Protein AF-A0A3M1PU20-F1 (afdb_monomer_lite)

Sequence (168 aa):
MVVRGDVLVRLEIEQDGRSETLAEAELHGPSTFRFWQRAEPRRATLRARAARGEPDWLAEGTARVRLVAERPAGLLRGSPVVELVREYPVRFRPPRLEVLSATRVVRQGGAGAARLRVDDQAVAVGVRAGEEMFAAWRAPEGADDERVVVWGVPWTLRDAAQVVAFAA

Structure (mmCIF, N/CA/C/O backbone):
data_AF-A0A3M1PU20-F1
#
_entry.id   AF-A0A3M1PU20-F1
#
loop_
_atom_site.group_PDB
_atom_site.id
_atom_site.type_symbol
_atom_site.label_atom_id
_atom_site.label_alt_id
_atom_site.label_comp_id
_atom_site.label_asym_id
_atom_site.label_entity_id
_atom_site.label_seq_id
_atom_site.pdbx_PDB_ins_code
_atom_site.Cartn_x
_atom_site.Cartn_y
_atom_site.Cartn_z
_atom_site.occupancy
_atom_site.B_iso_or_equiv
_atom_site.auth_seq_id
_atom_site.auth_comp_id
_atom_site.auth_asym_id
_atom_site.auth_atom_id
_atom_site.pdbx_PDB_model_num
ATOM 1 N N . MET A 1 1 ? 3.405 15.351 25.869 1.00 36.81 1 MET A N 1
ATOM 2 C CA . MET A 1 1 ? 2.375 15.298 26.927 1.00 36.81 1 MET A CA 1
ATOM 3 C C . MET A 1 1 ? 2.775 14.214 27.916 1.00 36.81 1 MET A C 1
ATOM 5 O O . MET A 1 1 ? 2.995 13.091 27.487 1.00 36.81 1 MET A O 1
ATOM 9 N N . VAL A 1 2 ? 2.977 14.548 29.192 1.00 36.19 2 VAL A N 1
ATOM 10 C CA . VAL A 1 2 ? 3.333 13.573 30.239 1.00 36.19 2 VAL A CA 1
ATOM 11 C C . VAL A 1 2 ? 2.051 13.210 30.978 1.00 36.19 2 VAL A C 1
ATOM 13 O O . VAL A 1 2 ? 1.415 14.088 31.559 1.00 36.19 2 VAL A O 1
ATOM 16 N N . VAL A 1 3 ? 1.648 11.943 30.916 1.00 40.88 3 VAL A N 1
ATOM 17 C CA . VAL A 1 3 ? 0.355 11.478 31.439 1.00 40.88 3 VAL A CA 1
ATOM 18 C C . VAL A 1 3 ? 0.563 10.717 32.756 1.00 40.88 3 VAL A C 1
ATOM 20 O O . VAL A 1 3 ? 1.497 9.928 32.875 1.00 40.88 3 VAL A O 1
ATOM 23 N N . ARG A 1 4 ? -0.273 10.992 33.771 1.00 46.66 4 ARG A N 1
ATOM 24 C CA . ARG A 1 4 ? -0.282 10.318 35.088 1.00 46.66 4 ARG A CA 1
ATOM 25 C C . ARG A 1 4 ? -1.569 9.489 35.238 1.00 46.66 4 ARG A C 1
ATOM 27 O O . ARG A 1 4 ? -2.650 10.056 35.094 1.00 46.66 4 ARG A O 1
ATOM 34 N N . GLY A 1 5 ? -1.454 8.213 35.615 1.00 60.44 5 GLY A N 1
ATOM 35 C CA . GLY A 1 5 ? -2.570 7.255 35.737 1.00 60.44 5 GLY A CA 1
ATOM 36 C C . GLY A 1 5 ? -2.703 6.323 34.527 1.00 60.44 5 GLY A C 1
ATOM 37 O O . GLY A 1 5 ? -2.013 6.539 33.531 1.00 60.44 5 GLY A O 1
ATOM 38 N N . ASP A 1 6 ? -3.552 5.301 34.648 1.00 69.12 6 ASP A N 1
ATOM 39 C CA . ASP A 1 6 ? -3.809 4.342 33.569 1.00 69.12 6 ASP A CA 1
ATOM 40 C C . ASP A 1 6 ? -4.586 5.022 32.432 1.00 69.12 6 ASP A C 1
ATOM 42 O O . ASP A 1 6 ? -5.459 5.859 32.679 1.00 69.12 6 ASP A O 1
ATOM 46 N N . VAL A 1 7 ? -4.224 4.722 31.187 1.00 78.00 7 VAL A N 1
ATOM 47 C CA . VAL A 1 7 ? -4.855 5.256 29.973 1.00 78.00 7 VAL A CA 1
ATOM 48 C C . VAL A 1 7 ? -5.184 4.093 29.058 1.00 78.00 7 VAL A C 1
ATOM 50 O O . VAL A 1 7 ? -4.301 3.302 28.726 1.00 78.00 7 VAL A O 1
ATOM 53 N N . LEU A 1 8 ? -6.433 4.026 28.623 1.00 82.12 8 LEU A N 1
ATOM 54 C CA . LEU A 1 8 ? -6.892 3.065 27.640 1.00 82.12 8 LEU A CA 1
ATOM 55 C C . LEU A 1 8 ? -6.768 3.694 26.258 1.00 82.12 8 LEU A C 1
ATOM 57 O O . LEU A 1 8 ? -7.295 4.777 26.019 1.00 82.12 8 LEU A O 1
ATOM 61 N N . VAL A 1 9 ? -6.030 3.055 25.360 1.00 85.56 9 VAL A N 1
ATOM 62 C CA . VAL A 1 9 ? -5.853 3.528 23.988 1.00 85.56 9 VAL A CA 1
ATOM 63 C C . VAL A 1 9 ? -6.487 2.517 23.048 1.00 85.56 9 VAL A C 1
ATOM 65 O O . VAL A 1 9 ? -6.034 1.377 22.980 1.00 85.56 9 VAL A O 1
ATOM 68 N N . ARG A 1 10 ? -7.509 2.945 22.310 1.00 88.75 10 ARG A N 1
ATOM 69 C CA . ARG A 1 10 ? -8.217 2.161 21.298 1.00 88.75 10 ARG A CA 1
ATOM 70 C C . ARG A 1 10 ? -7.875 2.662 19.907 1.00 88.75 10 ARG A C 1
ATOM 72 O O . ARG A 1 10 ? -7.758 3.864 19.673 1.00 88.75 10 ARG A O 1
ATOM 79 N N . LEU A 1 11 ? -7.696 1.725 18.991 1.00 90.56 11 LEU A N 1
ATOM 80 C CA . LEU A 1 11 ? -7.559 1.969 17.568 1.00 90.56 11 LEU A CA 1
ATOM 81 C C . LEU A 1 11 ? -8.827 1.464 16.890 1.00 90.56 11 LEU A C 1
ATOM 83 O O . LEU A 1 11 ? -9.062 0.260 16.848 1.00 90.56 11 LEU A O 1
ATOM 87 N N . GLU A 1 12 ? -9.618 2.382 16.364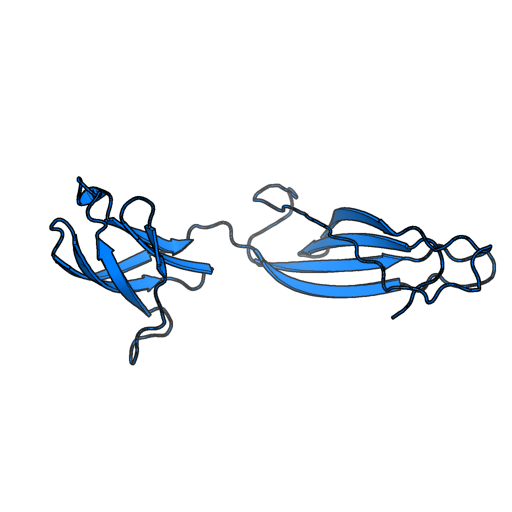 1.00 91.56 12 GLU A N 1
ATOM 88 C CA . GLU A 1 12 ? -10.898 2.118 15.722 1.00 91.56 12 GLU A CA 1
ATOM 89 C C . GLU A 1 12 ? -10.805 2.408 14.223 1.00 91.56 12 GLU A C 1
ATOM 91 O O . GLU A 1 12 ? -10.066 3.297 13.789 1.00 91.56 12 GLU A O 1
ATOM 96 N N . ILE A 1 13 ? -11.551 1.653 13.425 1.00 91.69 13 ILE A N 1
ATOM 97 C CA . ILE A 1 13 ? -11.796 1.951 12.016 1.00 91.69 13 ILE A CA 1
ATOM 98 C C . ILE A 1 13 ? -13.260 2.318 11.842 1.00 91.69 13 ILE A C 1
ATOM 100 O O . ILE A 1 13 ? -14.128 1.644 12.382 1.00 91.69 13 ILE A O 1
ATOM 104 N N . GLU A 1 14 ? -13.525 3.375 11.083 1.00 93.19 14 GLU A N 1
ATOM 105 C CA . GLU A 1 14 ? -14.855 3.890 10.799 1.00 93.19 14 GLU A CA 1
ATOM 106 C C . GLU A 1 14 ? -15.039 4.095 9.289 1.00 93.19 14 GLU A C 1
ATOM 108 O O . GLU A 1 14 ? -14.204 4.717 8.628 1.00 93.19 14 GLU A O 1
ATOM 113 N N . GLN A 1 15 ? -16.146 3.604 8.737 1.00 92.69 15 GLN A N 1
ATOM 114 C CA . GLN A 1 15 ? -16.570 3.873 7.359 1.00 92.69 15 GLN A CA 1
ATOM 115 C C . GLN A 1 15 ? -18.095 3.878 7.299 1.00 92.69 15 GLN A C 1
ATOM 117 O O . GLN A 1 15 ? -18.745 3.041 7.922 1.00 92.69 15 GLN A O 1
ATOM 122 N N . ASP A 1 16 ? -18.673 4.830 6.566 1.00 89.50 16 ASP A N 1
ATOM 123 C CA . ASP A 1 16 ? -20.124 4.933 6.350 1.00 89.50 16 ASP A CA 1
ATOM 124 C C . ASP A 1 16 ? -20.963 4.851 7.646 1.00 89.50 16 ASP A C 1
ATOM 126 O O . ASP A 1 16 ? -22.049 4.272 7.683 1.00 89.50 16 ASP A O 1
ATOM 130 N N . GLY A 1 17 ? -20.444 5.424 8.740 1.00 87.62 17 GLY A N 1
ATOM 131 C CA . GLY A 1 17 ? -21.098 5.451 10.053 1.00 87.62 17 GLY A CA 1
ATOM 132 C C . GLY A 1 17 ? -21.023 4.145 10.854 1.00 87.62 17 GLY A C 1
ATOM 133 O O . GLY A 1 17 ? -21.579 4.081 11.950 1.00 87.62 17 GLY A O 1
ATOM 134 N N . ARG A 1 18 ? -20.341 3.112 10.348 1.00 90.12 18 ARG A N 1
ATOM 135 C CA . ARG A 1 18 ? -19.995 1.895 11.099 1.00 90.12 18 ARG A CA 1
ATOM 136 C C . ARG A 1 18 ? -18.603 2.056 11.693 1.00 90.12 18 ARG A C 1
ATOM 138 O O . ARG A 1 18 ? -17.732 2.589 11.015 1.00 90.12 18 ARG A O 1
ATOM 145 N N . SER A 1 19 ? -18.407 1.616 12.937 1.00 89.00 19 SER A N 1
ATOM 146 C CA . SER A 1 19 ? -17.114 1.661 13.630 1.00 89.00 19 SER A CA 1
ATOM 147 C C . SER A 1 19 ? -16.821 0.333 14.323 1.00 89.00 19 SER A C 1
ATOM 149 O O . SER A 1 19 ? -17.737 -0.296 14.856 1.00 89.00 19 SER A O 1
ATOM 151 N N . GLU A 1 20 ? -15.555 -0.079 14.325 1.00 91.31 20 GLU A N 1
ATOM 152 C CA . GLU A 1 20 ? -15.074 -1.263 15.037 1.00 91.31 20 GLU A CA 1
ATOM 153 C C . GLU A 1 20 ? -13.674 -1.039 15.618 1.00 91.31 20 GLU A C 1
ATOM 155 O O . GLU A 1 20 ? -12.799 -0.447 14.980 1.00 91.31 20 GLU A O 1
ATOM 160 N N . THR A 1 21 ? -13.450 -1.542 16.833 1.00 90.94 21 THR A N 1
ATOM 161 C CA . THR A 1 21 ? -12.148 -1.492 17.505 1.00 90.94 21 THR A CA 1
ATOM 162 C C . THR A 1 21 ? -11.241 -2.592 16.973 1.00 90.94 21 THR A C 1
ATOM 164 O O . THR A 1 21 ? -11.463 -3.771 17.229 1.00 90.94 21 THR A O 1
ATOM 167 N N . LEU A 1 22 ? -10.172 -2.206 16.281 1.00 88.25 22 LEU A N 1
ATOM 168 C CA . LEU A 1 22 ? -9.196 -3.137 15.721 1.00 88.25 22 LEU A CA 1
ATOM 169 C C . LEU A 1 22 ? -8.109 -3.551 16.719 1.00 88.25 22 LEU A C 1
ATOM 171 O O . LEU A 1 22 ? -7.533 -4.630 16.596 1.00 88.25 22 LEU A O 1
ATOM 175 N N . ALA A 1 23 ? -7.757 -2.672 17.658 1.00 87.62 23 ALA A N 1
ATOM 176 C CA . ALA A 1 23 ? -6.757 -2.961 18.682 1.00 87.62 23 ALA A CA 1
ATOM 177 C C . ALA A 1 23 ? -6.945 -2.073 19.914 1.00 87.62 23 ALA A C 1
ATOM 179 O O . ALA A 1 23 ? -7.395 -0.933 19.814 1.00 87.62 23 ALA A O 1
ATOM 180 N N . GLU A 1 24 ? -6.518 -2.573 21.068 1.00 88.81 24 GLU A N 1
ATOM 181 C CA . GLU A 1 24 ? -6.597 -1.869 22.345 1.00 88.81 24 GLU A CA 1
ATOM 182 C C . GLU A 1 24 ? -5.313 -2.087 23.153 1.00 88.81 24 GLU A C 1
ATOM 184 O O . GLU A 1 24 ? -4.669 -3.135 23.061 1.00 88.81 24 GLU A O 1
ATOM 189 N N . ALA A 1 25 ? -4.901 -1.072 23.911 1.00 85.31 25 ALA A N 1
ATOM 190 C CA . ALA A 1 25 ? -3.752 -1.144 24.801 1.00 85.31 25 ALA A CA 1
ATOM 191 C C . ALA A 1 25 ? -3.983 -0.328 26.071 1.00 85.31 25 ALA A C 1
ATOM 193 O O . ALA A 1 25 ? -4.387 0.834 26.023 1.00 85.31 25 ALA A O 1
ATOM 194 N N . GLU A 1 26 ? -3.617 -0.917 27.206 1.00 81.38 26 GLU A N 1
ATOM 195 C CA . GLU A 1 26 ? -3.611 -0.249 28.502 1.00 81.38 26 GLU A CA 1
ATOM 196 C C . GLU A 1 26 ? -2.212 0.262 28.842 1.00 81.38 26 GLU A C 1
ATOM 198 O O . GLU A 1 26 ? -1.258 -0.485 29.089 1.00 81.38 26 GLU A O 1
ATOM 203 N N . LEU A 1 27 ? -2.082 1.581 28.883 1.00 75.88 27 LEU A N 1
ATOM 204 C CA . LEU A 1 27 ? -0.888 2.253 29.360 1.00 75.88 27 LEU A CA 1
ATOM 205 C C . LEU A 1 27 ? -1.011 2.480 30.857 1.00 75.88 27 LEU A C 1
ATOM 207 O O . LEU A 1 27 ? -1.634 3.441 31.294 1.00 75.88 27 LEU A O 1
ATOM 211 N N . HIS A 1 28 ? -0.358 1.623 31.636 1.00 69.44 28 HIS A N 1
ATOM 212 C CA . HIS A 1 28 ? -0.344 1.754 33.085 1.00 69.44 28 HIS A CA 1
ATOM 213 C C . HIS A 1 28 ? 0.436 3.002 33.524 1.00 69.44 28 HIS A C 1
ATOM 215 O O . HIS A 1 28 ? 1.548 3.263 33.039 1.00 69.44 28 HIS A O 1
ATOM 221 N N . GLY A 1 29 ? -0.128 3.764 34.457 1.00 62.66 29 GLY A N 1
ATOM 222 C CA . GLY A 1 29 ? 0.483 4.955 35.033 1.00 62.66 29 GLY A CA 1
ATOM 223 C C . GLY A 1 29 ? 1.604 4.629 36.027 1.00 62.66 29 GLY A C 1
ATOM 224 O O . GLY A 1 29 ? 1.706 3.512 36.535 1.00 62.66 29 GLY A O 1
ATOM 225 N N . PRO A 1 30 ? 2.485 5.594 36.352 1.00 58.19 30 PRO A N 1
ATOM 226 C CA . PRO A 1 30 ? 3.372 5.431 37.495 1.00 58.19 30 PRO A CA 1
ATOM 227 C C . PRO A 1 30 ? 2.545 5.347 38.785 1.00 58.19 30 PRO A C 1
ATOM 229 O O . PRO A 1 30 ? 1.638 6.152 39.000 1.00 58.19 30 PRO A O 1
ATOM 232 N N . SER A 1 31 ? 2.903 4.395 39.649 1.00 56.03 31 SER A N 1
ATOM 233 C CA . SER A 1 31 ? 2.370 4.288 41.011 1.00 56.03 31 SER A CA 1
ATOM 234 C C . SER A 1 31 ? 2.471 5.631 41.743 1.00 56.03 31 SER A C 1
ATOM 236 O O . SER A 1 31 ? 3.495 6.321 41.673 1.00 56.03 31 SER A O 1
ATOM 238 N N . THR A 1 32 ? 1.418 5.976 42.486 1.00 55.38 32 THR A N 1
ATOM 239 C CA . THR A 1 32 ? 1.276 7.205 43.285 1.00 55.38 32 THR A CA 1
ATOM 240 C C . THR A 1 32 ? 2.418 7.413 44.290 1.00 55.38 32 THR A C 1
ATOM 242 O O . THR A 1 32 ? 2.637 8.533 44.743 1.00 55.38 32 THR A O 1
ATOM 245 N N . PHE A 1 33 ? 3.191 6.366 44.595 1.00 57.41 33 PHE A N 1
ATOM 246 C CA . PHE A 1 33 ? 4.289 6.375 45.564 1.00 57.41 33 PHE A CA 1
ATOM 247 C C . PHE A 1 33 ? 5.665 6.785 45.000 1.00 57.41 33 PHE A C 1
ATOM 249 O O . PHE A 1 33 ? 6.636 6.826 45.752 1.00 57.41 33 PHE A O 1
ATOM 256 N N . ARG A 1 34 ? 5.798 7.118 43.706 1.00 55.09 34 ARG A N 1
ATOM 257 C CA . ARG A 1 34 ? 7.088 7.515 43.089 1.00 55.09 34 ARG A CA 1
ATOM 258 C C . ARG A 1 34 ? 7.097 8.960 42.581 1.00 55.09 34 ARG A C 1
ATOM 260 O O . ARG A 1 34 ? 7.253 9.226 41.394 1.00 55.09 34 ARG A O 1
ATOM 267 N N . PHE A 1 35 ? 6.973 9.910 43.504 1.00 53.94 35 PHE A N 1
ATOM 268 C CA . PHE A 1 35 ? 6.923 11.356 43.238 1.00 53.94 35 PHE A CA 1
ATOM 269 C C . PHE A 1 35 ? 8.280 11.995 42.862 1.00 53.94 35 PHE A C 1
ATOM 271 O O . PHE A 1 35 ? 8.301 13.147 42.438 1.00 53.94 35 PHE A O 1
ATOM 278 N N . TRP A 1 36 ? 9.402 11.268 42.977 1.00 58.00 36 TRP A N 1
ATOM 279 C CA . TRP A 1 36 ? 10.764 11.771 42.697 1.00 58.00 36 TRP A CA 1
ATOM 280 C C . TRP A 1 36 ? 11.352 11.373 41.335 1.00 58.00 36 TRP A C 1
ATOM 282 O O . TRP A 1 36 ? 12.471 11.766 41.017 1.00 58.00 36 TRP A O 1
ATOM 292 N N . GLN A 1 37 ? 10.628 10.623 40.500 1.00 58.88 37 GLN A N 1
ATOM 293 C CA . GLN A 1 37 ? 11.120 10.247 39.170 1.00 58.88 37 GLN A CA 1
ATOM 294 C C . GLN A 1 37 ? 10.548 11.176 38.094 1.00 58.88 37 GLN A C 1
ATOM 296 O O . GLN A 1 37 ? 9.338 11.402 38.022 1.00 58.88 37 GLN A O 1
ATOM 301 N N . ARG A 1 38 ? 11.429 11.720 37.241 1.00 56.88 38 ARG A N 1
ATOM 302 C CA . ARG A 1 38 ? 11.045 12.470 36.039 1.00 56.88 38 ARG A CA 1
ATOM 303 C C . ARG A 1 38 ? 10.215 11.533 35.162 1.00 56.88 38 ARG A C 1
ATOM 305 O O . ARG A 1 38 ? 10.701 10.494 34.736 1.00 56.88 38 ARG A O 1
ATOM 312 N N . ALA A 1 39 ? 8.947 11.867 34.955 1.00 58.09 39 ALA A N 1
AT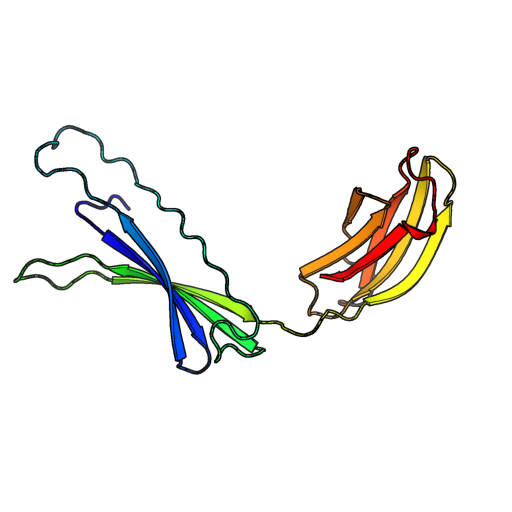OM 313 C CA . ALA A 1 39 ? 8.036 10.999 34.225 1.00 58.09 39 ALA A CA 1
ATOM 314 C C . ALA A 1 39 ? 8.428 10.955 32.740 1.00 58.09 39 ALA A C 1
ATOM 316 O O . ALA A 1 39 ? 8.287 11.945 32.018 1.00 58.09 39 ALA A O 1
ATOM 317 N N . GLU A 1 40 ? 8.945 9.810 32.300 1.00 61.59 40 GLU A N 1
ATOM 318 C CA . GLU A 1 40 ? 9.231 9.557 30.892 1.00 61.59 40 GLU A CA 1
ATOM 319 C C . GLU A 1 40 ? 7.928 9.383 30.096 1.00 61.59 40 GLU A C 1
ATOM 321 O O . GLU A 1 40 ? 6.965 8.787 30.596 1.00 61.59 40 GLU A O 1
ATOM 326 N N . PRO A 1 41 ? 7.862 9.899 28.855 1.00 63.84 41 PRO A N 1
ATOM 327 C CA . PRO A 1 41 ? 6.724 9.664 27.980 1.00 63.84 41 PRO A CA 1
ATOM 328 C C . PRO A 1 41 ? 6.632 8.171 27.647 1.00 63.84 41 PRO A C 1
ATOM 330 O O . PRO A 1 41 ? 7.495 7.621 26.964 1.00 63.84 41 PRO A O 1
ATOM 333 N N . ARG A 1 42 ? 5.569 7.512 28.121 1.00 68.50 42 ARG A N 1
ATOM 334 C CA . ARG A 1 42 ? 5.294 6.108 27.796 1.00 68.50 42 ARG A CA 1
ATOM 335 C C . ARG A 1 42 ? 4.806 5.982 26.357 1.00 68.50 42 ARG A C 1
ATOM 337 O O . ARG A 1 42 ? 4.094 6.850 25.856 1.00 68.50 42 ARG A O 1
ATOM 344 N N . ARG A 1 43 ? 5.200 4.894 25.699 1.00 71.94 43 ARG A N 1
ATOM 345 C CA . ARG A 1 43 ? 4.828 4.574 24.319 1.00 71.94 43 ARG A CA 1
ATOM 346 C C . ARG A 1 43 ? 4.152 3.209 24.298 1.00 71.94 43 ARG A C 1
ATOM 348 O O . ARG A 1 43 ? 4.705 2.256 24.834 1.00 71.94 43 ARG A O 1
ATOM 355 N N . ALA A 1 44 ? 2.992 3.125 23.658 1.00 77.19 44 ALA A N 1
ATOM 356 C CA . ALA A 1 44 ? 2.395 1.868 23.223 1.00 77.19 44 ALA A CA 1
ATOM 357 C C . ALA A 1 44 ? 2.494 1.790 21.699 1.00 77.19 44 ALA A C 1
ATOM 359 O O . ALA A 1 44 ? 2.403 2.810 21.016 1.00 77.19 44 ALA A O 1
ATOM 360 N N . THR A 1 45 ? 2.692 0.584 21.176 1.00 83.06 45 THR A N 1
ATOM 361 C CA . THR A 1 45 ? 2.578 0.310 19.741 1.00 83.06 45 THR A CA 1
ATOM 362 C C . THR A 1 45 ? 1.354 -0.563 19.538 1.00 83.06 45 THR A C 1
ATOM 364 O O . T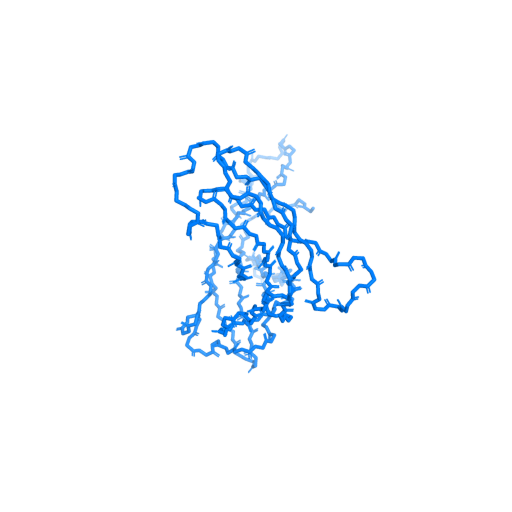HR A 1 45 ? 1.351 -1.714 19.963 1.00 83.06 45 THR A O 1
ATOM 367 N N . LEU A 1 46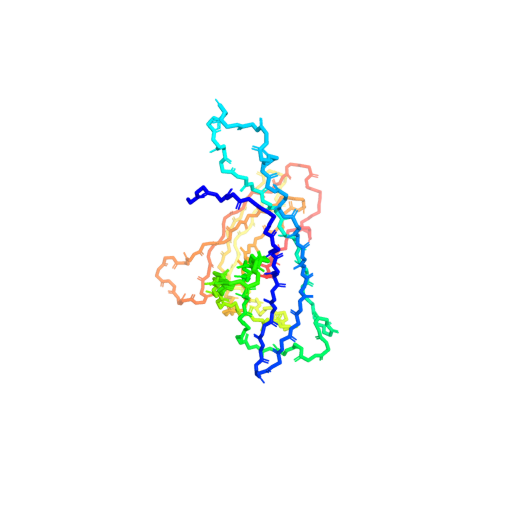 ? 0.327 -0.008 18.901 1.00 82.88 46 LEU A N 1
ATOM 368 C CA . LEU A 1 46 ? -0.862 -0.741 18.480 1.00 82.88 46 LEU A CA 1
ATOM 369 C C . LEU A 1 46 ? -0.647 -1.226 17.048 1.00 82.88 46 LEU A C 1
ATOM 371 O O . LEU A 1 46 ? -0.206 -0.461 16.189 1.00 82.88 46 LEU A O 1
ATOM 375 N N . ARG A 1 47 ? -0.926 -2.505 16.799 1.00 85.75 47 ARG A N 1
ATOM 376 C CA . ARG A 1 47 ? -0.904 -3.099 15.461 1.00 85.75 47 ARG A CA 1
ATOM 377 C C . ARG A 1 47 ? -2.276 -3.682 15.191 1.00 85.75 47 ARG A C 1
ATOM 379 O O . ARG A 1 47 ? -2.763 -4.476 15.983 1.00 85.75 47 ARG A O 1
ATOM 386 N N . ALA A 1 48 ? -2.851 -3.291 14.069 1.00 84.81 48 ALA A N 1
ATOM 387 C CA . ALA A 1 48 ? -4.132 -3.770 13.593 1.00 84.81 48 ALA A CA 1
ATOM 388 C C . ALA A 1 48 ? -4.007 -4.178 12.130 1.00 84.81 48 ALA A C 1
ATOM 390 O O . ALA A 1 48 ? -3.161 -3.653 11.399 1.00 84.81 48 ALA A O 1
ATOM 391 N N . ARG A 1 49 ? -4.864 -5.104 11.711 1.00 83.94 49 ARG A N 1
ATOM 392 C CA . ARG A 1 49 ? -5.022 -5.500 10.318 1.00 83.94 49 ARG A CA 1
ATOM 393 C C . ARG A 1 49 ? -6.500 -5.411 9.979 1.00 83.94 49 ARG A C 1
ATOM 395 O O . ARG A 1 49 ? -7.312 -5.977 10.691 1.00 83.94 49 ARG A O 1
ATOM 402 N N . ALA A 1 50 ? -6.805 -4.719 8.892 1.00 83.69 50 ALA A N 1
ATOM 403 C CA . ALA A 1 50 ? -8.111 -4.748 8.258 1.00 83.69 50 ALA A CA 1
ATOM 404 C C . ALA A 1 50 ? -7.925 -5.325 6.851 1.00 83.69 50 ALA A C 1
ATOM 406 O O . ALA A 1 50 ? -6.933 -5.026 6.175 1.00 83.69 50 ALA A O 1
ATOM 407 N N . ALA A 1 51 ? -8.827 -6.203 6.438 1.00 82.25 51 ALA A N 1
ATOM 408 C CA . ALA A 1 51 ? -8.773 -6.905 5.166 1.00 82.25 51 ALA A CA 1
ATOM 409 C C . ALA A 1 51 ? -10.165 -6.957 4.530 1.00 82.25 51 ALA A C 1
ATOM 411 O O . ALA A 1 51 ? -11.170 -6.598 5.135 1.00 82.25 51 ALA A O 1
ATOM 412 N N . ARG A 1 52 ? -10.238 -7.407 3.275 1.00 83.44 52 ARG A N 1
ATOM 413 C CA . ARG A 1 52 ? -11.530 -7.638 2.623 1.00 83.44 52 ARG A CA 1
ATOM 414 C C . ARG A 1 52 ? -12.338 -8.642 3.454 1.00 83.44 52 ARG A C 1
ATOM 416 O O . ARG A 1 52 ? -11.896 -9.776 3.616 1.00 83.44 52 ARG A O 1
ATOM 423 N N . GLY A 1 53 ? -13.520 -8.229 3.907 1.00 82.31 53 GLY A N 1
ATOM 424 C CA . GLY A 1 53 ? -14.395 -9.047 4.750 1.00 82.31 53 GLY A CA 1
ATOM 425 C C . GLY A 1 53 ? -14.037 -9.039 6.239 1.00 82.31 53 GLY A C 1
ATOM 426 O O . GLY A 1 53 ? -14.655 -9.781 6.992 1.00 82.31 53 GLY A O 1
ATOM 427 N N . GLU A 1 54 ? -13.069 -8.220 6.662 1.00 85.44 54 GLU A N 1
ATOM 428 C CA . GLU A 1 54 ? -12.707 -8.024 8.066 1.00 85.44 54 GLU A CA 1
ATOM 429 C C . GLU A 1 54 ? -12.328 -6.548 8.317 1.00 85.44 54 GLU A C 1
ATOM 431 O O . GLU A 1 54 ? -11.188 -6.143 8.049 1.00 85.44 54 GLU A O 1
ATOM 436 N N . PRO A 1 55 ? -13.262 -5.715 8.809 1.00 83.81 55 PRO A N 1
ATOM 437 C CA . PRO A 1 55 ? -14.666 -6.028 9.107 1.00 83.81 55 PRO A CA 1
ATOM 438 C C . PRO A 1 55 ? -15.514 -6.419 7.887 1.00 83.81 55 PRO A C 1
ATOM 440 O O . PRO A 1 55 ? -15.219 -6.018 6.760 1.00 83.81 55 PRO A O 1
ATOM 443 N N . ASP A 1 56 ? -16.606 -7.159 8.101 1.00 89.25 56 ASP A N 1
ATOM 444 C CA . ASP A 1 56 ? -17.523 -7.606 7.033 1.00 89.25 56 ASP A CA 1
ATOM 445 C C . ASP A 1 56 ? -18.172 -6.442 6.262 1.00 89.25 56 ASP A C 1
ATOM 447 O O . ASP A 1 56 ? -18.552 -6.574 5.096 1.00 89.25 56 ASP A O 1
ATOM 451 N N . TRP A 1 57 ? -18.251 -5.284 6.910 1.00 90.88 57 TRP A N 1
ATOM 452 C CA . TRP A 1 57 ? -18.806 -4.049 6.389 1.00 90.88 57 TRP A CA 1
ATOM 453 C C . TRP A 1 57 ? -17.793 -3.132 5.706 1.00 90.88 57 TRP A C 1
ATOM 455 O O . TRP A 1 57 ? -18.198 -2.129 5.120 1.00 90.88 57 TRP A O 1
ATOM 465 N N . LEU A 1 58 ? -16.499 -3.451 5.772 1.00 91.94 58 LEU A N 1
ATOM 466 C CA . LEU A 1 58 ? -15.453 -2.635 5.170 1.00 91.94 58 LEU A CA 1
ATOM 467 C C . LEU A 1 58 ? -15.551 -2.706 3.641 1.00 91.94 58 LEU A C 1
ATOM 469 O O . LEU A 1 58 ? -15.471 -3.787 3.051 1.00 91.94 58 LEU A O 1
ATOM 473 N N . ALA A 1 59 ? -15.701 -1.550 2.996 1.00 91.31 59 ALA A N 1
ATOM 474 C CA . ALA A 1 59 ? -15.925 -1.426 1.557 1.00 91.31 59 ALA A CA 1
ATOM 475 C C . ALA A 1 59 ? -14.792 -0.644 0.870 1.00 91.31 59 ALA A C 1
ATOM 477 O O . ALA A 1 59 ? -14.030 0.069 1.523 1.00 91.31 59 ALA A O 1
ATOM 478 N N . GLU A 1 60 ? -14.682 -0.739 -0.463 1.00 89.25 60 GLU A N 1
ATOM 479 C CA . GLU A 1 60 ? -13.793 0.169 -1.207 1.00 89.25 60 GLU A CA 1
ATOM 480 C C . GLU A 1 60 ? -14.224 1.624 -0.978 1.00 89.25 60 GLU A C 1
ATOM 482 O O . GLU A 1 60 ? -15.413 1.932 -1.035 1.00 89.25 60 GLU A O 1
ATOM 487 N N . GLY A 1 61 ? -13.268 2.521 -0.735 1.00 89.56 61 GLY A N 1
ATOM 488 C CA . GLY A 1 61 ? -13.558 3.928 -0.456 1.00 89.56 61 GLY A CA 1
ATOM 489 C C . GLY A 1 61 ? -12.604 4.535 0.562 1.00 89.56 61 GLY A C 1
ATOM 490 O O . GLY A 1 61 ? -11.482 4.070 0.724 1.00 89.56 61 GLY A O 1
ATOM 491 N N . THR A 1 62 ? -13.032 5.590 1.245 1.00 91.56 62 THR A N 1
ATOM 492 C CA . THR A 1 62 ? -12.236 6.233 2.299 1.00 91.56 62 THR A CA 1
ATOM 493 C C . THR A 1 62 ? -12.701 5.737 3.661 1.00 91.56 62 THR A C 1
ATOM 495 O O . THR A 1 62 ? -13.857 5.944 4.018 1.00 91.56 62 THR A O 1
ATOM 498 N N . ALA A 1 63 ? -11.799 5.137 4.438 1.00 93.12 63 ALA A N 1
ATOM 499 C CA . ALA A 1 63 ? -12.035 4.796 5.837 1.00 93.12 63 ALA A CA 1
ATOM 500 C C . ALA A 1 63 ? -11.276 5.754 6.762 1.00 93.12 63 ALA A C 1
ATOM 502 O O . ALA A 1 63 ? -10.186 6.240 6.446 1.00 93.12 63 ALA A O 1
ATOM 503 N N . ARG A 1 64 ? -11.851 6.018 7.930 1.00 93.31 64 ARG A N 1
ATOM 504 C CA . ARG A 1 64 ? -11.255 6.813 9.000 1.00 93.31 64 ARG A CA 1
ATOM 505 C C . ARG A 1 64 ? -10.699 5.881 10.053 1.00 93.31 64 ARG A C 1
ATOM 507 O O . ARG A 1 64 ? -11.425 5.094 10.636 1.00 93.31 64 ARG A O 1
ATOM 514 N N . VAL A 1 65 ? -9.413 5.992 10.328 1.00 91.81 65 VAL A N 1
ATOM 515 C CA . VAL A 1 65 ? -8.786 5.325 11.464 1.00 91.81 65 VAL A CA 1
ATOM 516 C C . VAL A 1 65 ? -8.715 6.328 12.607 1.00 91.81 65 VAL A C 1
ATOM 518 O O . VAL A 1 65 ? -8.112 7.398 12.465 1.00 91.81 65 VAL A O 1
ATOM 521 N N . ARG A 1 66 ? -9.357 5.993 13.723 1.00 91.50 66 ARG A N 1
ATOM 522 C CA . ARG A 1 66 ? -9.471 6.823 14.922 1.00 91.50 66 ARG A CA 1
ATOM 523 C C . ARG A 1 66 ? -8.630 6.198 16.025 1.00 91.50 66 ARG A C 1
ATOM 525 O O . ARG A 1 66 ? -8.793 5.034 16.365 1.00 91.50 66 ARG A O 1
ATOM 532 N N . LEU A 1 67 ? -7.705 6.963 16.582 1.00 89.25 67 LEU A N 1
ATOM 533 C CA . LEU A 1 67 ? -6.986 6.590 17.792 1.00 89.25 67 LEU A CA 1
ATOM 534 C C . LEU A 1 67 ? -7.618 7.351 18.954 1.00 89.25 67 LEU A C 1
ATOM 536 O O . LEU A 1 67 ? -7.472 8.573 19.040 1.00 89.25 67 LEU A O 1
ATOM 540 N N . VAL A 1 68 ? -8.312 6.630 19.824 1.00 87.44 68 VAL A N 1
ATOM 541 C CA . VAL A 1 68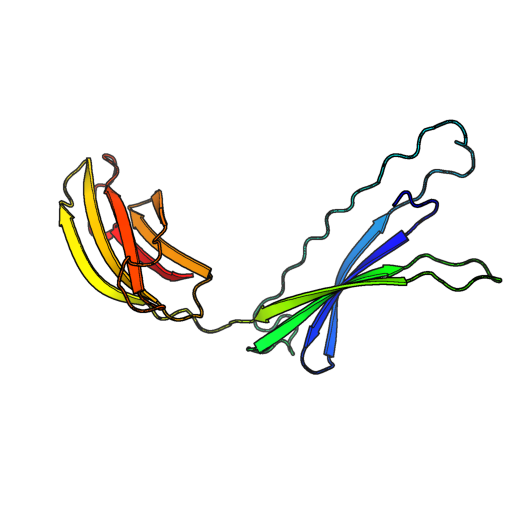 ? -9.034 7.176 20.971 1.00 87.44 68 VAL A CA 1
ATOM 542 C C . VAL A 1 68 ? -8.248 6.840 22.231 1.00 87.44 68 VAL A C 1
ATOM 544 O O . VAL A 1 68 ? -8.031 5.674 22.545 1.00 87.44 68 VAL A O 1
ATOM 547 N N . ALA A 1 69 ? -7.789 7.856 22.956 1.00 84.00 69 ALA A N 1
ATOM 548 C CA . ALA A 1 69 ? -7.172 7.688 24.264 1.00 84.00 69 ALA A CA 1
ATOM 549 C C . ALA A 1 69 ? -8.147 8.152 25.347 1.00 84.00 69 ALA A C 1
ATOM 551 O O . ALA A 1 69 ? -8.411 9.349 25.484 1.00 84.00 69 ALA A O 1
ATOM 552 N N . GLU A 1 70 ? -8.658 7.200 26.121 1.00 81.94 70 GLU A N 1
ATOM 553 C CA . GLU A 1 70 ? -9.569 7.422 27.235 1.00 81.94 70 GLU A CA 1
ATOM 554 C C . GLU A 1 70 ? -8.825 7.310 28.562 1.00 81.94 70 GLU A C 1
ATOM 556 O O . GLU A 1 70 ? -7.991 6.428 28.785 1.00 81.94 70 GLU A O 1
ATOM 561 N N . ARG A 1 71 ? -9.158 8.206 29.490 1.00 72.75 71 ARG A N 1
ATOM 562 C CA . ARG A 1 71 ? -8.709 8.104 30.875 1.00 72.75 71 ARG A CA 1
ATOM 563 C C . ARG A 1 71 ? -9.899 7.772 31.774 1.00 72.75 71 ARG A C 1
ATOM 565 O O . ARG A 1 71 ? -10.865 8.540 31.758 1.00 72.75 71 ARG A O 1
ATOM 572 N N . PRO A 1 72 ? -9.831 6.729 32.618 1.00 63.78 72 PRO A N 1
ATOM 573 C CA . PRO A 1 72 ? -10.830 6.522 33.655 1.00 63.78 72 PRO A CA 1
ATOM 574 C C . PRO A 1 72 ? -10.806 7.727 34.602 1.00 63.78 72 PRO A C 1
ATOM 576 O O . PRO A 1 72 ? -9.776 8.057 35.201 1.00 63.78 72 PRO A O 1
ATOM 579 N N . ALA A 1 73 ? -11.923 8.446 34.684 1.00 61.31 73 ALA A N 1
ATOM 580 C CA . ALA A 1 73 ? -12.053 9.579 35.584 1.00 61.31 73 ALA A CA 1
ATOM 581 C C . ALA A 1 73 ? -12.652 9.139 36.923 1.00 61.31 73 ALA A C 1
ATOM 583 O O . ALA A 1 73 ? -13.484 8.239 36.993 1.00 61.31 73 ALA A O 1
ATOM 584 N N . GLY A 1 74 ? -12.206 9.778 38.006 1.00 56.56 74 GLY A N 1
ATOM 585 C CA . GLY A 1 74 ? -12.847 9.620 39.310 1.00 56.56 74 GLY A CA 1
ATOM 586 C C . GLY A 1 74 ? -14.233 10.270 39.330 1.00 56.56 74 GLY A C 1
ATOM 587 O O . GLY A 1 74 ? -14.519 11.133 38.505 1.00 56.56 74 GLY A O 1
ATOM 588 N N . LEU A 1 75 ? -15.042 9.919 40.334 1.00 52.81 75 LEU A N 1
ATOM 589 C CA . LEU A 1 75 ? -16.466 10.267 40.510 1.00 52.81 75 LEU A CA 1
ATOM 590 C C . LEU A 1 75 ? -16.854 11.755 40.305 1.00 52.81 75 LEU A C 1
ATOM 592 O O . LEU A 1 75 ? -18.030 12.065 40.174 1.00 52.81 75 LEU A O 1
ATOM 596 N N . LEU A 1 76 ? -15.886 12.681 40.308 1.00 56.47 76 LEU A N 1
ATOM 597 C CA . LEU A 1 76 ? -16.084 14.136 40.263 1.00 56.47 76 LEU A CA 1
ATOM 598 C C . LEU A 1 76 ? -15.445 14.828 39.041 1.00 56.47 76 LEU A C 1
ATOM 600 O O . LEU A 1 76 ? -15.375 16.056 39.009 1.00 56.47 76 LEU A O 1
ATOM 604 N N . ARG A 1 77 ? -14.915 14.092 38.053 1.00 57.53 77 ARG A N 1
ATOM 605 C CA . ARG A 1 77 ? -14.308 14.686 36.843 1.00 57.53 77 ARG A CA 1
ATOM 606 C C . ARG A 1 77 ? -14.759 13.952 35.583 1.00 57.53 77 ARG A C 1
ATOM 608 O O . ARG A 1 77 ? -14.952 12.747 35.617 1.00 57.53 77 ARG A O 1
ATOM 615 N N . GLY A 1 78 ? -14.891 14.679 34.473 1.00 55.25 78 GLY A N 1
ATOM 616 C CA . GLY A 1 78 ? -15.092 14.075 33.155 1.00 55.25 78 GLY A CA 1
ATOM 617 C C . GLY A 1 78 ? -13.822 13.377 32.662 1.00 55.25 78 GLY A C 1
ATOM 618 O O . GLY A 1 78 ? -12.709 13.804 32.984 1.00 55.25 78 GLY A O 1
ATOM 619 N N . SER A 1 79 ? -13.986 12.307 31.890 1.00 59.62 79 SER A N 1
ATOM 620 C CA . SER A 1 79 ? -12.885 11.611 31.224 1.00 59.62 79 SER A CA 1
ATOM 621 C C . SER A 1 79 ? -12.346 12.458 30.070 1.00 59.62 79 SER A C 1
ATOM 623 O O . SER A 1 79 ? -13.085 12.712 29.122 1.00 59.62 79 SER A O 1
ATOM 625 N N . PRO A 1 80 ? -11.082 12.924 30.114 1.00 61.97 80 PRO A N 1
ATOM 626 C CA . PRO A 1 80 ? -10.472 13.532 28.942 1.00 61.97 80 PRO A CA 1
ATOM 627 C C . PRO A 1 80 ? -10.305 12.455 27.866 1.00 61.97 80 PRO A C 1
ATOM 629 O O . PRO A 1 80 ? -9.623 11.456 28.099 1.00 61.97 80 PRO A O 1
ATOM 632 N N . VAL A 1 81 ? -10.930 12.679 26.712 1.00 74.94 81 VAL A N 1
ATOM 633 C CA . VAL A 1 81 ? -10.787 11.851 25.512 1.00 74.94 81 VAL A CA 1
ATOM 634 C C . VAL A 1 81 ? -9.918 12.621 24.526 1.00 74.94 81 VAL A C 1
ATOM 636 O O . VAL A 1 81 ? -10.220 13.768 24.196 1.00 74.94 81 VAL A O 1
ATOM 639 N N . VAL A 1 82 ? -8.810 12.021 24.093 1.00 76.00 82 VAL A N 1
ATOM 640 C CA . VAL A 1 82 ? -8.004 12.552 22.988 1.00 76.00 82 VAL A CA 1
ATOM 641 C C . VAL A 1 82 ? -8.241 11.674 21.778 1.00 76.00 82 VAL A C 1
ATOM 643 O O . VAL A 1 82 ? -8.015 10.469 21.841 1.00 76.00 82 VAL A O 1
ATOM 646 N N . GLU A 1 83 ? -8.665 12.291 20.684 1.00 85.75 83 GLU A N 1
ATOM 647 C CA . GLU A 1 83 ? -8.967 11.602 19.440 1.00 85.75 83 GLU A CA 1
ATOM 648 C C . GLU A 1 83 ? -8.033 12.079 18.325 1.00 85.75 83 GLU A C 1
ATOM 650 O O . GLU A 1 83 ? -7.899 13.279 18.075 1.00 85.75 83 GLU A O 1
ATOM 655 N N . LEU A 1 84 ? -7.376 11.136 17.653 1.00 87.25 84 LEU A N 1
ATOM 656 C CA . LEU A 1 84 ? -6.618 11.384 16.431 1.00 87.25 84 LEU A CA 1
ATOM 657 C C . LEU A 1 84 ? -7.279 10.634 15.279 1.00 87.25 84 LEU A C 1
ATOM 659 O O . LEU A 1 84 ? -7.294 9.407 15.276 1.00 87.25 84 LEU A O 1
ATOM 663 N N . VAL A 1 85 ? -7.757 11.371 14.279 1.00 92.56 85 VAL A N 1
ATOM 664 C CA . VAL A 1 85 ? -8.401 10.805 13.087 1.00 92.56 85 VAL A CA 1
ATOM 665 C C . VAL A 1 85 ? -7.475 10.929 11.883 1.00 92.56 85 VAL A C 1
ATOM 667 O O . VAL A 1 85 ? -6.904 11.994 11.622 1.00 92.56 85 VAL A O 1
ATOM 670 N N . ARG A 1 86 ? -7.319 9.838 11.134 1.00 92.81 86 ARG A N 1
ATOM 671 C CA . ARG A 1 86 ? -6.603 9.799 9.855 1.00 92.81 86 ARG A CA 1
ATOM 672 C C . ARG A 1 86 ? -7.444 9.096 8.803 1.00 92.81 86 ARG A C 1
ATOM 674 O O . ARG A 1 86 ? -8.030 8.057 9.073 1.00 92.81 86 ARG A O 1
ATOM 681 N N . GLU A 1 87 ? -7.478 9.661 7.605 1.00 92.62 87 GLU A N 1
ATOM 682 C CA . GLU A 1 87 ? -8.194 9.083 6.468 1.00 92.62 87 GLU A CA 1
ATOM 683 C C . GLU A 1 87 ? -7.250 8.212 5.638 1.00 92.62 87 GLU A C 1
ATOM 685 O O . GLU A 1 87 ? -6.125 8.618 5.333 1.00 92.62 87 GLU A O 1
ATOM 690 N N . TYR A 1 88 ? -7.715 7.016 5.285 1.00 90.00 88 TYR A N 1
ATOM 691 C CA . TYR A 1 88 ? -6.988 6.043 4.481 1.00 90.00 88 TYR A CA 1
ATOM 692 C C . TYR A 1 88 ? -7.877 5.525 3.344 1.00 90.00 88 TYR A C 1
ATOM 694 O O . TYR A 1 88 ? -9.036 5.178 3.584 1.00 90.00 88 TYR A O 1
ATOM 702 N N . PRO A 1 89 ? -7.356 5.430 2.109 1.00 88.94 89 PRO A N 1
ATOM 703 C CA . PRO A 1 89 ? -8.074 4.776 1.027 1.00 88.94 89 PRO A CA 1
ATOM 704 C C . PRO A 1 89 ? -8.054 3.252 1.222 1.00 88.94 89 PRO A C 1
ATOM 706 O O . PRO A 1 89 ? -6.991 2.635 1.285 1.00 88.94 89 PRO A O 1
ATOM 709 N N . VAL A 1 90 ? -9.233 2.640 1.276 1.00 89.81 90 VAL A N 1
ATOM 710 C CA . VAL A 1 90 ? -9.457 1.193 1.257 1.00 89.81 90 VAL A CA 1
ATOM 711 C C . VAL A 1 90 ? -9.648 0.744 -0.186 1.00 89.81 90 VAL A C 1
ATOM 713 O O . VAL A 1 90 ? -10.548 1.206 -0.890 1.00 89.81 90 VAL A O 1
ATOM 716 N N . ARG A 1 91 ? -8.784 -0.169 -0.630 1.00 86.88 91 ARG A N 1
ATOM 717 C CA . ARG A 1 91 ? -8.721 -0.653 -2.011 1.00 86.88 91 ARG A CA 1
ATOM 718 C C . ARG A 1 91 ? -8.747 -2.170 -1.993 1.00 86.88 91 ARG A C 1
ATOM 720 O O . ARG A 1 91 ? -7.941 -2.781 -1.294 1.00 86.88 91 ARG A O 1
ATOM 727 N N . PHE A 1 92 ? -9.650 -2.785 -2.751 1.00 86.88 92 PHE A N 1
ATOM 728 C CA . PHE A 1 92 ? -9.730 -4.242 -2.815 1.00 86.88 92 PHE A CA 1
ATOM 729 C C . PHE A 1 92 ? -9.554 -4.820 -4.218 1.00 86.88 92 PHE A C 1
ATOM 731 O O . PHE A 1 92 ? -9.535 -6.047 -4.379 1.00 86.88 92 PHE A O 1
ATOM 738 N N . ARG A 1 93 ? -9.449 -3.966 -5.233 1.00 86.50 93 ARG A N 1
ATOM 739 C CA . ARG A 1 93 ? -9.073 -4.344 -6.589 1.00 86.50 93 ARG A CA 1
ATOM 740 C C . ARG A 1 93 ? -7.560 -4.232 -6.754 1.00 86.50 93 ARG A C 1
ATOM 742 O O . ARG A 1 93 ? -6.972 -3.274 -6.256 1.00 86.50 93 ARG A O 1
ATOM 749 N N . PRO A 1 94 ? -6.933 -5.194 -7.450 1.00 86.69 94 PRO A N 1
ATOM 750 C CA . PRO A 1 94 ? -5.524 -5.083 -7.778 1.00 86.69 94 PRO A CA 1
ATOM 751 C C . PRO A 1 94 ? -5.303 -3.872 -8.697 1.00 86.69 94 PRO A C 1
ATOM 753 O O . PRO A 1 94 ? -6.156 -3.607 -9.555 1.00 86.69 94 PRO A O 1
ATOM 756 N N . PRO A 1 95 ? -4.175 -3.162 -8.547 1.00 91.62 95 PRO A N 1
ATOM 757 C CA . PRO A 1 95 ? -3.837 -2.068 -9.440 1.00 91.62 95 PRO A CA 1
ATOM 758 C C . PRO A 1 95 ? -3.614 -2.577 -10.864 1.00 91.62 95 PRO A C 1
ATOM 760 O O . PRO A 1 95 ? -3.073 -3.665 -11.093 1.00 91.62 95 PRO A O 1
ATOM 763 N N . ARG A 1 96 ? -4.026 -1.777 -11.843 1.00 92.75 96 ARG A N 1
ATOM 764 C CA . ARG A 1 96 ? -3.740 -2.013 -13.257 1.00 92.75 96 ARG A CA 1
ATOM 765 C C . ARG A 1 96 ? -2.322 -1.566 -13.564 1.00 92.75 96 ARG A C 1
ATOM 767 O O . ARG A 1 96 ? -1.940 -0.439 -13.263 1.00 92.75 96 ARG A O 1
ATOM 774 N N . LEU A 1 97 ? -1.576 -2.453 -14.209 1.00 95.81 97 LEU A N 1
ATOM 775 C CA . LEU A 1 97 ? -0.212 -2.213 -14.647 1.00 95.81 97 LEU A CA 1
ATOM 776 C C . LEU A 1 97 ? -0.090 -2.518 -16.136 1.00 95.81 97 LEU A C 1
ATOM 778 O O . LEU A 1 97 ? -0.396 -3.623 -16.581 1.00 95.81 97 LEU A O 1
ATOM 782 N N . GLU A 1 98 ? 0.407 -1.546 -16.886 1.00 96.19 98 GLU A N 1
ATOM 783 C CA . GLU A 1 98 ? 0.729 -1.667 -18.302 1.00 96.19 98 GLU A CA 1
ATOM 784 C C . GLU A 1 98 ? 2.219 -1.361 -18.505 1.00 96.19 98 GLU A C 1
ATOM 786 O O . GLU A 1 98 ? 2.753 -0.388 -17.971 1.00 96.19 98 GLU A O 1
ATOM 791 N N . VAL A 1 99 ? 2.912 -2.197 -19.279 1.00 95.81 99 VAL A N 1
ATOM 792 C CA . VAL A 1 99 ? 4.306 -1.950 -19.674 1.00 95.81 99 VAL A CA 1
ATOM 793 C C . VAL A 1 99 ? 4.288 -1.218 -21.011 1.00 95.81 99 VAL A C 1
ATOM 795 O O . VAL A 1 99 ? 4.029 -1.829 -22.043 1.00 95.81 99 VAL A O 1
ATOM 798 N N . LEU A 1 100 ? 4.564 0.087 -20.994 1.00 94.06 100 LEU A N 1
ATOM 799 C CA . LEU A 1 100 ? 4.540 0.934 -22.192 1.00 94.06 100 LEU A CA 1
ATOM 800 C C . LEU A 1 100 ? 5.739 0.665 -23.098 1.00 94.06 100 LEU A C 1
ATOM 802 O O . LEU A 1 100 ? 5.621 0.594 -24.318 1.00 94.06 100 LEU A O 1
ATOM 806 N N . SER A 1 101 ? 6.917 0.539 -22.492 1.00 91.06 101 SER A N 1
ATOM 807 C CA . SER A 1 101 ? 8.146 0.184 -23.191 1.00 91.06 101 SER A CA 1
ATOM 808 C C . SER A 1 101 ? 9.154 -0.415 -22.222 1.00 91.06 101 SER A C 1
ATOM 810 O O . SER A 1 101 ? 9.155 -0.104 -21.030 1.00 91.06 101 SER A O 1
ATOM 812 N N . ALA A 1 102 ? 10.027 -1.281 -22.731 1.00 89.25 102 ALA A N 1
ATOM 813 C CA . ALA A 1 102 ? 11.104 -1.864 -21.949 1.00 89.25 102 ALA A CA 1
ATOM 814 C C . ALA A 1 102 ? 12.335 -2.106 -22.824 1.00 89.25 102 ALA A C 1
ATOM 816 O O . ALA A 1 102 ? 12.253 -2.757 -23.866 1.00 89.25 102 ALA A O 1
ATOM 817 N N . THR A 1 103 ? 13.486 -1.641 -22.352 1.00 84.44 103 THR A N 1
ATOM 818 C CA . THR A 1 103 ? 14.800 -1.985 -22.894 1.00 84.44 103 THR A CA 1
ATOM 819 C C . THR A 1 103 ? 15.509 -2.840 -21.861 1.00 84.44 103 THR A C 1
ATOM 821 O O . THR A 1 103 ? 15.645 -2.438 -20.707 1.00 84.44 103 THR A O 1
ATOM 824 N N . ARG A 1 104 ? 15.965 -4.031 -22.251 1.00 78.81 104 ARG A N 1
ATOM 825 C CA . ARG A 1 104 ? 16.623 -4.953 -21.322 1.00 78.81 104 ARG A CA 1
ATOM 826 C C . ARG A 1 104 ? 17.762 -5.710 -21.986 1.00 78.81 104 ARG A C 1
ATOM 828 O O . ARG A 1 104 ? 17.580 -6.310 -23.042 1.00 78.81 104 ARG A O 1
ATOM 835 N N . VAL A 1 105 ? 18.913 -5.739 -21.322 1.00 73.94 105 VAL A N 1
ATOM 836 C CA . VAL A 1 105 ? 20.001 -6.668 -21.638 1.00 73.94 105 VAL A CA 1
ATOM 837 C C . VAL A 1 105 ? 19.980 -7.748 -20.562 1.00 73.94 105 VAL A C 1
ATOM 839 O O . VAL A 1 105 ? 20.645 -7.626 -19.542 1.00 73.94 105 VAL A O 1
ATOM 842 N N . VAL A 1 106 ? 19.175 -8.802 -20.753 1.00 64.50 106 VAL A N 1
ATOM 843 C CA . VAL A 1 106 ? 18.942 -9.848 -19.726 1.00 64.50 106 VAL A CA 1
ATOM 844 C C . VAL A 1 106 ? 20.028 -10.928 -19.735 1.00 64.50 106 VAL A C 1
ATOM 846 O O . VAL A 1 106 ? 19.750 -12.124 -19.729 1.00 64.50 106 VAL A O 1
ATOM 849 N N . ARG A 1 107 ? 21.291 -10.509 -19.808 1.00 69.56 107 ARG A N 1
ATOM 850 C CA . ARG A 1 107 ? 22.439 -11.395 -19.576 1.00 69.56 107 ARG A CA 1
ATOM 851 C C . ARG A 1 107 ? 22.830 -11.3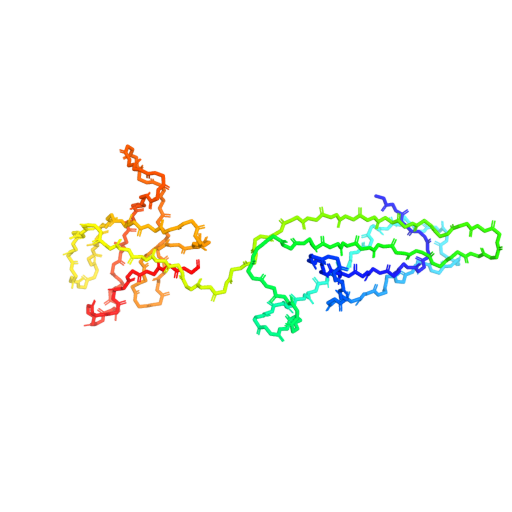31 -18.097 1.00 69.56 107 ARG A C 1
ATOM 853 O O . ARG A 1 107 ? 22.401 -10.420 -17.390 1.00 69.56 107 ARG A O 1
ATOM 860 N N . GLN A 1 108 ? 23.626 -12.294 -17.633 1.00 75.31 108 GLN A N 1
ATOM 861 C CA . GLN A 1 108 ? 24.161 -12.291 -16.266 1.00 75.31 108 GLN A CA 1
ATOM 862 C C . GLN A 1 108 ? 24.847 -10.948 -15.969 1.00 75.31 108 GLN A C 1
ATOM 864 O O . GLN A 1 108 ? 25.722 -10.529 -16.726 1.00 75.31 108 GLN A O 1
ATOM 869 N N . GLY A 1 109 ? 24.409 -10.258 -14.909 1.00 79.00 109 GLY A N 1
ATOM 870 C CA . GLY A 1 109 ? 24.930 -8.936 -14.536 1.00 79.00 109 GLY A CA 1
ATOM 871 C C . GLY A 1 109 ? 24.480 -7.776 -15.430 1.00 79.00 109 GLY A C 1
ATOM 872 O O . GLY A 1 109 ? 25.108 -6.721 -15.416 1.00 79.00 109 GLY A O 1
ATOM 873 N N . GLY A 1 110 ? 23.445 -7.968 -16.250 1.00 89.00 110 GLY A N 1
ATOM 874 C CA . GLY A 1 110 ? 22.897 -6.928 -17.115 1.00 89.00 110 GLY A CA 1
ATOM 875 C C . GLY A 1 110 ? 22.029 -5.901 -16.384 1.00 89.00 110 GLY A C 1
ATOM 876 O O . GLY A 1 110 ? 21.919 -5.891 -15.160 1.00 89.00 110 GLY A O 1
ATOM 877 N N . ALA A 1 111 ? 21.380 -5.035 -17.157 1.00 91.62 111 ALA A N 1
ATOM 878 C CA . ALA A 1 111 ? 20.479 -4.005 -16.650 1.00 91.62 111 ALA A CA 1
ATOM 879 C C . ALA A 1 111 ? 19.334 -3.751 -17.637 1.00 91.62 111 ALA A C 1
ATOM 881 O O . ALA A 1 111 ? 19.369 -4.177 -18.802 1.00 91.62 111 ALA A O 1
ATOM 882 N N . GLY A 1 112 ? 18.314 -3.044 -17.170 1.00 93.25 112 GLY A N 1
ATOM 883 C CA . GLY A 1 112 ? 17.218 -2.598 -18.012 1.00 93.25 112 GLY A CA 1
ATOM 884 C C . GLY A 1 112 ? 16.560 -1.327 -17.504 1.00 93.25 112 GLY A C 1
ATOM 885 O O . GLY A 1 112 ? 16.806 -0.871 -16.387 1.00 93.25 112 GLY A O 1
ATOM 886 N N . ALA A 1 113 ? 15.729 -0.759 -18.369 1.00 95.19 113 ALA A N 1
ATOM 887 C CA . ALA A 1 113 ? 14.859 0.359 -18.063 1.00 95.19 113 ALA A CA 1
ATOM 888 C C . ALA A 1 113 ? 13.481 0.131 -18.691 1.00 95.19 113 ALA A C 1
ATOM 890 O O . ALA A 1 113 ? 13.373 -0.456 -19.771 1.00 95.19 113 ALA A O 1
ATOM 891 N N . ALA A 1 114 ? 12.424 0.581 -18.021 1.00 95.38 114 ALA A N 1
ATOM 892 C CA . ALA A 1 114 ? 11.056 0.431 -18.498 1.00 95.38 114 ALA A CA 1
ATOM 893 C C . ALA A 1 114 ? 10.223 1.661 -18.163 1.00 95.38 114 ALA A C 1
ATOM 895 O O . ALA A 1 114 ? 10.407 2.284 -17.114 1.00 95.38 114 ALA A O 1
ATOM 896 N N . ARG A 1 115 ? 9.287 1.972 -19.061 1.00 96.12 115 ARG A N 1
ATOM 897 C CA . ARG A 1 115 ? 8.170 2.875 -18.799 1.00 96.12 115 ARG A CA 1
ATOM 898 C C . ARG A 1 115 ? 6.940 2.039 -18.501 1.00 96.12 115 ARG A C 1
ATOM 900 O O . ARG A 1 115 ? 6.594 1.134 -19.260 1.00 96.12 115 ARG A O 1
ATOM 907 N N . LEU A 1 116 ? 6.298 2.353 -17.393 1.00 96.75 116 LEU A N 1
ATOM 908 C CA . LEU A 1 116 ? 5.108 1.687 -16.898 1.00 96.75 116 LEU A CA 1
ATOM 909 C C . LEU A 1 116 ? 3.980 2.712 -16.840 1.00 96.75 116 LEU A C 1
ATOM 911 O O . LEU A 1 116 ? 4.229 3.881 -16.553 1.00 96.75 116 LEU A O 1
ATOM 915 N N . ARG A 1 117 ? 2.752 2.271 -17.062 1.00 96.62 117 ARG A N 1
ATOM 916 C CA . ARG A 1 117 ? 1.550 3.006 -16.687 1.00 96.62 117 ARG A CA 1
ATOM 917 C C . ARG A 1 117 ? 0.873 2.241 -15.567 1.00 96.62 117 ARG A C 1
ATOM 919 O O . ARG A 1 117 ? 0.693 1.028 -15.668 1.00 96.62 117 ARG A O 1
ATOM 926 N N . VAL A 1 118 ? 0.565 2.939 -14.485 1.00 95.56 118 VAL A N 1
ATOM 927 C CA . VAL A 1 118 ? -0.040 2.354 -13.294 1.00 95.56 118 VAL A CA 1
ATOM 928 C C . VAL A 1 118 ? -1.206 3.213 -12.851 1.00 95.56 118 VAL A C 1
ATOM 930 O O . VAL A 1 118 ? -1.091 4.436 -12.812 1.00 95.56 118 VAL A O 1
ATOM 933 N N . ASP A 1 119 ? -2.328 2.584 -12.526 1.00 91.06 119 ASP A N 1
ATOM 934 C CA . ASP A 1 119 ? -3.459 3.332 -11.993 1.00 91.06 119 ASP A CA 1
ATOM 935 C C . ASP A 1 119 ? -3.163 3.928 -10.606 1.00 91.06 119 ASP A C 1
ATOM 937 O O . ASP A 1 119 ? -2.145 3.666 -9.955 1.00 91.06 119 ASP A O 1
ATOM 941 N N . ASP A 1 120 ? -4.079 4.772 -10.145 1.00 84.31 120 ASP A N 1
ATOM 942 C CA . ASP A 1 120 ? -3.972 5.453 -8.861 1.00 84.31 120 ASP A CA 1
ATOM 943 C C . ASP A 1 120 ? -4.088 4.505 -7.656 1.00 84.31 120 ASP A C 1
ATOM 945 O O . ASP A 1 120 ? -3.862 4.946 -6.524 1.00 84.31 120 ASP A O 1
ATOM 949 N N . GLN A 1 121 ? -4.410 3.221 -7.879 1.00 84.44 121 GLN A N 1
ATOM 950 C CA . GLN A 1 121 ? -4.618 2.213 -6.843 1.00 84.44 121 GLN A CA 1
ATOM 951 C C . GLN A 1 121 ? -3.307 1.619 -6.313 1.00 84.44 121 GLN A C 1
ATOM 953 O O . GLN A 1 121 ? -3.293 1.142 -5.175 1.00 84.44 121 GLN A O 1
ATOM 958 N N . ALA A 1 122 ? -2.202 1.717 -7.057 1.00 89.06 122 ALA A N 1
ATOM 959 C CA . ALA A 1 122 ? -0.908 1.211 -6.607 1.00 89.06 122 ALA A CA 1
ATOM 960 C C . ALA A 1 122 ? -0.279 2.097 -5.519 1.00 89.06 122 ALA A C 1
ATOM 962 O O . ALA A 1 122 ? -0.131 3.310 -5.682 1.00 89.06 122 ALA A O 1
ATOM 963 N N . VAL A 1 123 ? 0.146 1.474 -4.422 1.00 88.25 123 VAL A N 1
ATOM 964 C CA . VAL A 1 123 ? 0.994 2.076 -3.382 1.00 88.25 123 VAL A CA 1
ATOM 965 C C . VAL A 1 123 ? 2.481 1.828 -3.647 1.00 88.25 123 VAL A C 1
ATOM 967 O O . VAL A 1 123 ? 3.323 2.607 -3.201 1.00 88.25 123 VAL A O 1
ATOM 970 N N . ALA A 1 124 ? 2.811 0.776 -4.400 1.00 92.06 124 ALA A N 1
ATOM 971 C CA . ALA A 1 124 ? 4.156 0.455 -4.851 1.00 92.06 124 ALA A CA 1
ATOM 972 C C . ALA A 1 124 ? 4.139 -0.043 -6.301 1.00 92.06 124 ALA A C 1
ATOM 974 O O . ALA A 1 124 ? 3.241 -0.761 -6.727 1.00 92.06 124 ALA A O 1
ATOM 975 N N . VAL A 1 125 ? 5.160 0.322 -7.070 1.00 96.75 125 VAL A N 1
ATOM 976 C CA . VAL A 1 125 ? 5.296 -0.048 -8.484 1.00 96.75 125 VAL A CA 1
ATOM 977 C C . VAL A 1 125 ? 6.772 -0.184 -8.820 1.00 96.75 125 VAL A C 1
ATOM 979 O O . VAL A 1 125 ? 7.597 0.568 -8.296 1.00 96.75 125 VAL A O 1
ATOM 982 N N . GLY A 1 126 ? 7.127 -1.142 -9.672 1.00 97.19 126 GLY A N 1
ATOM 983 C CA . GLY A 1 126 ? 8.527 -1.401 -9.973 1.00 97.19 126 GLY A CA 1
ATOM 984 C C . GLY A 1 126 ? 8.781 -2.632 -10.824 1.00 97.19 126 GLY A C 1
ATOM 985 O O . GLY A 1 126 ? 7.880 -3.186 -11.453 1.00 97.19 126 GLY A O 1
ATOM 986 N N . VAL A 1 127 ? 10.039 -3.062 -10.823 1.00 96.50 127 VAL A N 1
ATOM 987 C CA . VAL A 1 127 ? 10.487 -4.329 -11.406 1.00 96.50 127 VAL A CA 1
ATOM 988 C C . VAL A 1 127 ? 11.125 -5.170 -10.314 1.00 96.50 127 VAL A C 1
ATOM 990 O O . VAL A 1 127 ? 11.926 -4.680 -9.521 1.00 96.50 127 VAL A O 1
ATOM 993 N N . ARG A 1 128 ? 10.771 -6.450 -10.280 1.00 95.81 128 ARG A N 1
ATOM 994 C CA . ARG A 1 128 ? 11.422 -7.465 -9.463 1.00 95.81 128 ARG A CA 1
ATOM 995 C C . ARG A 1 128 ? 12.317 -8.313 -10.357 1.00 95.81 128 ARG A C 1
ATOM 997 O O . ARG A 1 128 ? 11.849 -8.793 -11.386 1.00 95.81 128 ARG A O 1
ATOM 1004 N N . ALA A 1 129 ? 13.572 -8.501 -9.965 1.00 93.31 129 ALA A N 1
ATOM 1005 C CA . ALA A 1 129 ? 14.532 -9.378 -10.628 1.00 93.31 129 ALA A CA 1
ATOM 1006 C C . ALA A 1 129 ? 15.004 -10.444 -9.630 1.00 93.31 129 ALA A C 1
ATOM 1008 O O . ALA A 1 129 ? 15.902 -10.210 -8.822 1.00 93.31 129 ALA A O 1
ATOM 1009 N N . GLY A 1 130 ? 14.363 -11.616 -9.657 1.00 91.75 130 GLY A N 1
ATOM 1010 C CA . GLY A 1 130 ? 14.563 -12.630 -8.617 1.00 91.75 130 GLY A CA 1
ATOM 1011 C C . GLY A 1 130 ? 14.025 -12.137 -7.271 1.00 91.75 130 GLY A C 1
ATOM 1012 O O . GLY A 1 130 ? 12.828 -11.869 -7.156 1.00 91.75 130 GLY A O 1
ATOM 1013 N N . GLU A 1 131 ? 14.901 -11.987 -6.281 1.00 92.38 131 GLU A N 1
ATOM 1014 C CA . GLU A 1 131 ? 14.558 -11.471 -4.944 1.00 92.38 131 GLU A CA 1
ATOM 1015 C C . GLU A 1 131 ? 14.748 -9.948 -4.815 1.00 92.38 131 GLU A C 1
ATOM 1017 O O . GLU A 1 131 ? 14.284 -9.342 -3.851 1.00 92.38 131 GLU A O 1
ATOM 1022 N N . GLU A 1 132 ? 15.412 -9.304 -5.779 1.00 93.19 132 GLU A N 1
ATOM 1023 C CA . GLU A 1 132 ? 15.662 -7.862 -5.735 1.00 93.19 132 GLU A CA 1
ATOM 1024 C C . GLU A 1 132 ? 14.483 -7.072 -6.309 1.00 93.19 132 GLU A C 1
ATOM 1026 O O . GLU A 1 132 ? 13.927 -7.424 -7.354 1.00 93.19 132 GLU A O 1
ATOM 1031 N N . MET A 1 133 ? 14.112 -5.980 -5.638 1.00 96.50 133 MET A N 1
ATOM 1032 C CA . MET A 1 133 ? 13.036 -5.081 -6.053 1.00 96.50 133 MET A CA 1
ATOM 1033 C C . MET A 1 133 ? 13.582 -3.688 -6.353 1.00 96.50 133 MET A C 1
ATOM 1035 O O . MET A 1 133 ? 14.283 -3.088 -5.541 1.00 96.50 133 MET A O 1
ATOM 1039 N N . PHE A 1 134 ? 13.191 -3.153 -7.504 1.00 96.50 134 PHE A N 1
ATOM 1040 C CA . PHE A 1 134 ? 13.571 -1.833 -7.987 1.00 96.50 134 PHE A CA 1
ATOM 1041 C C . PHE A 1 134 ? 12.311 -0.985 -8.118 1.00 96.50 134 PHE A C 1
ATOM 1043 O O . PHE A 1 134 ? 11.436 -1.288 -8.931 1.00 96.50 134 PHE A O 1
ATOM 1050 N N . ALA A 1 135 ? 12.204 0.054 -7.292 1.00 97.44 135 ALA A N 1
ATOM 1051 C CA . ALA A 1 135 ? 11.056 0.951 -7.297 1.00 97.44 135 ALA A CA 1
ATOM 1052 C C . ALA A 1 135 ? 11.041 1.820 -8.561 1.00 97.44 135 ALA A C 1
ATOM 1054 O O . ALA A 1 135 ? 12.082 2.297 -9.009 1.00 97.44 135 ALA A O 1
ATOM 1055 N N . ALA A 1 136 ? 9.853 2.043 -9.116 1.00 96.81 136 ALA A N 1
ATOM 1056 C CA . ALA A 1 136 ? 9.650 3.010 -10.179 1.00 96.81 136 ALA A CA 1
ATOM 1057 C C . ALA A 1 136 ? 9.375 4.404 -9.598 1.00 96.81 136 ALA A C 1
ATOM 1059 O O . ALA A 1 136 ? 8.761 4.556 -8.541 1.00 96.81 136 ALA A O 1
ATOM 1060 N N . TRP A 1 137 ? 9.777 5.431 -10.332 1.00 95.56 137 TRP A N 1
ATOM 1061 C CA . TRP A 1 137 ? 9.550 6.836 -10.000 1.00 95.56 137 TRP A CA 1
ATOM 1062 C C . TRP A 1 137 ? 8.630 7.474 -11.031 1.00 95.56 137 TRP A C 1
ATOM 1064 O O . TRP A 1 137 ? 8.382 6.894 -12.086 1.00 95.56 137 TRP A O 1
ATOM 1074 N N . ARG A 1 138 ? 8.111 8.673 -10.749 1.00 95.06 138 ARG A N 1
ATOM 1075 C CA . ARG A 1 138 ? 7.352 9.433 -11.752 1.00 95.06 138 ARG A CA 1
ATOM 1076 C C . ARG A 1 138 ? 8.213 9.659 -12.992 1.00 95.06 138 ARG A C 1
ATOM 1078 O O . ARG A 1 138 ? 9.377 10.042 -12.868 1.00 95.06 138 ARG A O 1
ATOM 1085 N N . ALA A 1 139 ? 7.643 9.398 -14.165 1.00 93.31 139 ALA A N 1
ATOM 1086 C CA . ALA A 1 139 ? 8.337 9.650 -15.416 1.00 93.31 139 ALA A CA 1
ATOM 1087 C C . ALA A 1 139 ? 8.542 11.169 -15.589 1.00 93.31 139 ALA A C 1
ATOM 1089 O O . ALA A 1 139 ? 7.565 11.918 -15.502 1.00 93.31 139 ALA A O 1
ATOM 1090 N N . PRO A 1 140 ? 9.777 11.648 -15.822 1.00 87.62 140 PRO A N 1
ATOM 1091 C CA . PRO A 1 140 ? 9.985 13.039 -16.199 1.00 87.62 140 PRO A CA 1
ATOM 1092 C C . PRO A 1 140 ? 9.276 13.283 -17.536 1.00 87.62 140 PRO A C 1
ATOM 1094 O O . PRO A 1 140 ? 9.456 12.507 -18.472 1.00 87.62 140 PRO A O 1
ATOM 1097 N N . GLU A 1 141 ? 8.431 14.316 -17.588 1.00 88.06 141 GLU A N 1
ATOM 1098 C CA . GLU A 1 141 ? 7.624 14.691 -18.767 1.00 88.06 141 GLU A CA 1
ATOM 1099 C C . GLU A 1 141 ? 6.556 13.657 -19.198 1.00 88.06 141 GLU A C 1
ATOM 1101 O O . GLU A 1 141 ? 5.998 13.759 -20.289 1.00 88.06 141 GLU A O 1
ATOM 1106 N N . GLY A 1 142 ? 6.245 12.663 -18.356 1.00 85.25 142 GLY A N 1
ATOM 1107 C CA . GLY A 1 142 ? 5.149 11.711 -18.583 1.00 85.25 142 GLY A CA 1
ATOM 1108 C C . GLY A 1 142 ? 3.810 12.172 -17.995 1.00 85.25 142 GLY A C 1
ATOM 1109 O O . GLY A 1 142 ? 3.742 13.167 -17.273 1.00 85.25 142 GLY A O 1
ATOM 1110 N N . ALA A 1 143 ? 2.743 11.420 -18.279 1.00 91.25 143 ALA A N 1
ATOM 1111 C CA . ALA A 1 143 ? 1.458 11.600 -17.598 1.00 91.25 143 ALA A CA 1
ATOM 1112 C C . ALA A 1 143 ? 1.546 11.217 -16.102 1.00 91.25 143 ALA A C 1
ATOM 1114 O O . ALA A 1 143 ? 2.475 10.528 -15.672 1.00 91.25 143 ALA A O 1
ATOM 1115 N N . ASP A 1 144 ? 0.573 11.648 -15.292 1.00 90.88 144 ASP A N 1
ATOM 1116 C CA . ASP A 1 144 ? 0.572 11.442 -13.830 1.00 90.88 144 ASP A CA 1
ATOM 1117 C C . ASP A 1 144 ? 0.553 9.964 -13.403 1.00 90.88 144 ASP A C 1
ATOM 1119 O O . ASP A 1 144 ? 0.991 9.615 -12.299 1.00 90.88 144 ASP A O 1
ATOM 1123 N N . ASP A 1 145 ? 0.074 9.084 -14.277 1.00 94.44 145 ASP A N 1
ATOM 1124 C CA . ASP A 1 145 ? 0.014 7.631 -14.124 1.00 94.44 145 ASP A CA 1
ATOM 1125 C C . ASP A 1 145 ? 1.246 6.915 -14.713 1.00 94.44 145 ASP A C 1
ATOM 1127 O O . ASP A 1 145 ? 1.408 5.705 -14.553 1.00 94.44 145 ASP A O 1
ATOM 1131 N N . GLU A 1 146 ? 2.172 7.649 -15.336 1.00 96.19 146 GLU A N 1
ATOM 1132 C CA . GLU A 1 146 ? 3.380 7.079 -15.921 1.00 96.19 146 GLU A CA 1
ATOM 1133 C C . GLU A 1 146 ? 4.550 7.038 -14.940 1.00 96.19 146 GLU A C 1
ATOM 1135 O O . GLU A 1 146 ? 4.823 7.949 -14.145 1.00 96.19 146 GLU A O 1
ATOM 1140 N N . ARG A 1 147 ? 5.270 5.924 -14.988 1.00 96.69 147 ARG A N 1
ATOM 1141 C CA . ARG A 1 147 ? 6.399 5.623 -14.120 1.00 96.69 147 ARG A CA 1
ATOM 1142 C C . ARG A 1 147 ? 7.583 5.152 -14.943 1.00 96.69 147 ARG A C 1
ATOM 1144 O O . ARG A 1 147 ? 7.420 4.524 -15.986 1.00 96.69 147 ARG A O 1
ATOM 1151 N N . VAL A 1 148 ? 8.781 5.425 -14.450 1.00 96.81 148 VAL A N 1
ATOM 1152 C CA . VAL A 1 148 ? 10.037 4.930 -15.008 1.00 96.81 148 VAL A CA 1
ATOM 1153 C C . VAL A 1 148 ? 10.784 4.136 -13.951 1.00 96.81 148 VAL A C 1
ATOM 1155 O O . VAL A 1 148 ? 10.838 4.534 -12.790 1.00 96.81 148 VAL A O 1
ATOM 1158 N N . VAL A 1 149 ? 11.362 3.010 -14.347 1.00 97.25 149 VAL A N 1
ATOM 1159 C CA . VAL A 1 149 ? 12.192 2.170 -13.481 1.00 97.25 149 VAL A CA 1
ATOM 1160 C C . VAL A 1 149 ? 13.467 1.797 -14.213 1.00 97.25 149 VAL A C 1
ATOM 1162 O O . VAL A 1 149 ? 13.439 1.499 -15.407 1.00 97.25 149 VAL A O 1
ATOM 1165 N N . VAL A 1 150 ? 14.575 1.805 -13.480 1.00 95.69 150 VAL A N 1
ATOM 1166 C CA . VAL A 1 150 ? 15.866 1.261 -13.905 1.00 95.69 150 VAL A CA 1
ATOM 1167 C C . VAL A 1 150 ? 16.222 0.157 -12.924 1.00 95.69 150 VAL A C 1
ATOM 1169 O O . VAL A 1 150 ? 16.089 0.345 -11.715 1.00 95.69 150 VAL A O 1
ATOM 1172 N N . TRP A 1 151 ? 16.652 -0.993 -13.434 1.00 95.06 151 TRP A N 1
ATOM 1173 C CA . TRP A 1 151 ? 16.997 -2.143 -12.603 1.00 95.06 151 TRP A CA 1
ATOM 1174 C C . TRP A 1 151 ? 18.276 -2.831 -13.069 1.00 95.06 151 TRP A C 1
ATOM 1176 O O . TRP A 1 151 ? 18.637 -2.788 -14.249 1.00 95.06 151 TRP A O 1
ATOM 1186 N N . GLY A 1 152 ? 18.936 -3.500 -12.125 1.00 93.56 152 GLY A N 1
ATOM 1187 C CA . GLY A 1 152 ? 20.021 -4.440 -12.384 1.00 93.56 152 GLY A CA 1
ATOM 1188 C C . GLY A 1 152 ? 19.512 -5.881 -12.402 1.00 93.56 152 GLY A C 1
ATOM 1189 O O . GLY A 1 152 ? 18.514 -6.211 -11.765 1.00 93.56 152 GLY A O 1
ATOM 1190 N N . VAL A 1 153 ? 20.191 -6.749 -13.146 1.00 91.75 153 VAL A N 1
ATOM 1191 C CA . VAL A 1 153 ? 19.955 -8.196 -13.145 1.00 91.75 153 VAL A CA 1
ATOM 1192 C C . VAL A 1 153 ? 21.026 -8.849 -12.268 1.00 91.75 153 VAL A C 1
ATOM 1194 O O . VAL A 1 153 ? 22.202 -8.814 -12.648 1.00 91.75 153 VAL A O 1
ATOM 1197 N N . PRO A 1 154 ? 20.661 -9.465 -11.128 1.00 90.06 154 PRO A N 1
ATOM 1198 C CA . PRO A 1 154 ? 21.628 -10.136 -10.265 1.00 90.06 154 PRO A CA 1
ATOM 1199 C C . PRO A 1 154 ? 22.421 -11.194 -11.037 1.00 90.06 154 PRO A C 1
ATOM 1201 O O . PRO A 1 154 ? 21.859 -11.936 -11.843 1.00 90.06 154 PRO A O 1
ATOM 1204 N N . TRP A 1 155 ? 23.727 -11.316 -10.776 1.00 88.31 155 TRP A N 1
ATOM 1205 C CA . TRP A 1 155 ? 24.567 -12.325 -11.446 1.00 88.31 155 TRP A CA 1
ATOM 1206 C C . TRP A 1 155 ? 24.096 -13.764 -11.171 1.00 88.31 155 TRP A C 1
ATOM 1208 O O . TRP A 1 155 ? 24.289 -14.671 -11.980 1.00 88.31 155 TRP A O 1
ATOM 1218 N N . THR A 1 156 ? 23.449 -13.970 -10.024 1.00 87.31 156 THR A N 1
ATOM 1219 C CA . THR A 1 156 ? 22.853 -15.242 -9.603 1.00 87.31 156 THR A CA 1
ATOM 1220 C C . THR A 1 156 ? 21.567 -15.589 -10.357 1.00 87.31 156 THR A C 1
ATOM 1222 O O . THR A 1 156 ? 21.150 -16.749 -10.320 1.00 87.31 156 THR A O 1
ATOM 1225 N N . LEU A 1 157 ? 20.951 -14.632 -11.061 1.00 87.19 157 LEU A N 1
ATOM 1226 C CA . LEU A 1 157 ? 19.715 -14.843 -11.807 1.00 87.19 157 LEU A CA 1
ATOM 1227 C C . LEU A 1 157 ? 19.995 -15.681 -13.062 1.00 87.19 157 LEU A C 1
ATOM 1229 O O . LEU A 1 157 ? 20.717 -15.261 -13.966 1.00 87.19 157 LEU A O 1
ATOM 1233 N N . ARG A 1 158 ? 19.422 -16.887 -13.117 1.00 83.56 158 ARG A N 1
ATOM 1234 C CA . ARG A 1 158 ? 19.615 -17.827 -14.238 1.00 83.56 158 ARG A CA 1
ATOM 1235 C C . ARG A 1 158 ? 18.500 -17.786 -15.275 1.00 83.56 158 ARG A C 1
ATOM 1237 O O . ARG A 1 158 ? 18.715 -18.211 -16.404 1.00 83.56 158 ARG A O 1
ATOM 1244 N N . ASP A 1 159 ? 17.332 -17.291 -14.884 1.00 87.75 159 ASP A N 1
ATOM 1245 C CA . ASP A 1 159 ? 16.136 -17.269 -15.715 1.00 87.75 159 ASP A CA 1
ATOM 1246 C C . ASP A 1 159 ? 15.618 -15.836 -15.874 1.00 87.75 159 ASP A C 1
ATOM 1248 O O . ASP A 1 159 ? 15.220 -15.178 -14.912 1.00 87.75 159 ASP A O 1
ATOM 1252 N N . ALA A 1 160 ? 15.608 -15.364 -17.120 1.00 85.06 160 ALA A N 1
ATOM 1253 C CA . ALA A 1 160 ? 15.112 -14.049 -17.502 1.00 85.06 160 ALA A CA 1
ATOM 1254 C C . ALA A 1 160 ? 13.610 -13.863 -17.221 1.00 85.06 160 ALA A C 1
ATOM 1256 O O . ALA A 1 160 ? 13.163 -12.724 -17.082 1.00 85.06 160 ALA A O 1
ATOM 1257 N N . ALA A 1 161 ? 12.832 -14.948 -17.121 1.00 89.19 161 ALA A N 1
ATOM 1258 C CA . ALA A 1 161 ? 11.411 -14.892 -16.779 1.00 89.19 161 ALA A CA 1
ATOM 1259 C C . ALA A 1 161 ? 11.161 -14.432 -15.332 1.00 89.19 161 ALA A C 1
ATOM 1261 O O . ALA A 1 161 ? 10.057 -14.008 -15.001 1.00 89.19 161 ALA A O 1
ATOM 1262 N N . GLN A 1 162 ? 12.191 -14.448 -14.478 1.00 90.38 162 GLN A N 1
ATOM 1263 C CA . GLN A 1 162 ? 12.125 -13.927 -13.110 1.00 90.38 162 GLN A CA 1
ATOM 1264 C C . GLN A 1 162 ? 12.253 -12.396 -13.034 1.00 90.38 162 GLN A C 1
ATOM 1266 O O . GLN A 1 162 ? 12.210 -11.841 -11.935 1.00 90.38 162 GLN A O 1
ATOM 1271 N N . VAL A 1 163 ? 12.419 -11.717 -14.177 1.00 92.62 163 VAL A N 1
ATOM 1272 C CA . VAL A 1 163 ? 12.352 -10.255 -14.288 1.00 92.62 163 VAL A CA 1
ATOM 1273 C C . VAL A 1 163 ? 10.924 -9.856 -14.650 1.00 92.62 163 VAL A C 1
ATOM 1275 O O . VAL A 1 163 ? 10.516 -9.968 -15.808 1.00 92.62 163 VAL A O 1
ATOM 1278 N N . VAL A 1 164 ? 10.167 -9.386 -13.662 1.00 94.38 164 VAL A N 1
ATOM 1279 C CA . VAL A 1 164 ? 8.739 -9.067 -13.799 1.00 94.38 164 VAL A CA 1
ATOM 1280 C C . VAL A 1 164 ? 8.431 -7.664 -13.292 1.00 94.38 164 VAL A C 1
ATOM 1282 O O . VAL A 1 164 ? 8.953 -7.240 -12.262 1.00 94.38 164 VAL A O 1
ATOM 1285 N N . ALA A 1 165 ? 7.569 -6.937 -14.001 1.00 96.06 165 ALA A N 1
ATOM 1286 C CA . ALA A 1 165 ? 7.003 -5.696 -13.485 1.00 96.06 165 ALA A CA 1
ATOM 1287 C C . ALA A 1 165 ? 5.937 -6.017 -12.423 1.00 96.06 165 ALA A C 1
ATOM 1289 O O . ALA A 1 165 ? 5.239 -7.027 -12.533 1.00 96.06 165 ALA A O 1
ATOM 1290 N N . PHE A 1 166 ? 5.816 -5.176 -11.399 1.00 96.00 166 PHE A N 1
ATOM 1291 C CA . PHE A 1 166 ? 4.818 -5.329 -10.344 1.00 96.00 166 PHE A CA 1
ATOM 1292 C C . PHE A 1 166 ? 4.148 -3.996 -10.007 1.00 96.00 166 PHE A C 1
ATOM 1294 O O . PHE A 1 166 ? 4.747 -2.927 -10.153 1.00 96.00 166 PHE A O 1
ATOM 1301 N N . ALA A 1 167 ? 2.912 -4.092 -9.527 1.00 94.75 167 ALA A N 1
ATOM 1302 C CA . ALA A 1 167 ? 2.170 -3.025 -8.875 1.00 94.75 167 ALA A CA 1
ATOM 1303 C C . ALA A 1 167 ? 1.406 -3.644 -7.696 1.00 94.75 167 ALA A C 1
ATOM 1305 O O . ALA A 1 167 ? 0.818 -4.718 -7.849 1.00 94.75 167 ALA A O 1
ATOM 1306 N N . ALA A 1 168 ? 1.470 -3.007 -6.532 1.00 88.19 168 ALA A N 1
ATOM 1307 C CA . ALA A 1 168 ? 0.852 -3.453 -5.285 1.00 88.19 168 ALA A CA 1
ATOM 1308 C C . ALA A 1 168 ? 0.220 -2.272 -4.557 1.00 88.19 168 ALA A C 1
ATOM 1310 O O . ALA A 1 168 ? 0.745 -1.147 -4.722 1.00 88.19 168 ALA A O 1
#

Foldseek 3Di:
DQDAAKKKKFKWKDDPRDIDTFWIDIDGGPDPPPPPDDRDDDDDDTDGDADDVRVPPDDFAKMKIKIWIWDDDPPPDDIDIDIDIDIDGDDDDFKDKDWPDKDWPQDQFTKIKTKMFIDPRFPFWAKFAQPDTWTWDADVVDPPRITMTIDTHHNPRPDPVSTDIDTD

Secondary structure (DSSP, 8-state):
----S-EEEEEEEEETTEEEEEEEEEEPPPPTT-TTS-------------BTTBSTT--SEEEEEEEEEE-PPPTTS---EEEEEEEEEE--SPPPEEEEEEEE--STT-EEEEEEEE-TT-S-EEEEETTEEEE-EEPTTS-TTEEEEEEE--TT---GGGEEEEE-

pLDDT: mean 83.25, std 13.94, range [36.19, 97.44]

Radius of gyration: 24.17 Å; chains: 1; bounding box: 46×33×69 Å